Protein AF-A0A168MJM0-F1 (afdb_monomer_lite)

Sequence (134 aa):
MNDEYLDYIEDYARKVDFKKIGENPFYFEKVYRDISMKFEDLYGVSYNEMDEVYIPGTLLNADNKKFIAIFFIGVRNGGINYRAIIFHPKYGLVDEDDFQDVLSEEEYLSMIHYKYRLCVKLLNDSPGNMFKKY

Radius of gyration: 15.21 Å; chains: 1; bounding box: 36×42×32 Å

pLDDT: mean 71.2, std 16.76, range [30.89, 89.75]

Secondary structure (DSSP, 8-state):
--HHHHHHHHHHHTT--HHHHHH-HHHHHHHHHHHHHHHHHHHSS-GGG-SEEEEEEEEE-TT--EEEEEEEEETTTTSEEEEEEEEETTTEEEEGGGHHHHS-HHHHHHHTS-----SS--TT--TTSS----

Foldseek 3Di:
DDPPLVVVVLVLLVVQQLVCCQVPVVSVVVSLVVSQVVQCVVPVDDPLPDQWDFHWDWWQFQVRGIWIKTFTFGLVVQTDTPWIWTQDNVQGTDTPVCCVPRPDPVRSNRRVPTPDPPVDRRPPVPVPPPPDDD

Structure (mmCIF, N/CA/C/O backbone):
data_AF-A0A168MJM0-F1
#
_entry.id   AF-A0A168MJM0-F1
#
loop_
_atom_site.group_PDB
_atom_site.id
_atom_site.type_symbol
_atom_site.label_atom_id
_atom_site.label_alt_id
_atom_site.label_comp_id
_atom_site.label_asym_id
_atom_site.label_entity_id
_atom_site.label_seq_id
_atom_site.pdbx_PDB_ins_code
_atom_site.Cartn_x
_atom_site.Cartn_y
_atom_site.Cartn_z
_atom_site.occupancy
_atom_site.B_iso_or_equiv
_atom_site.auth_seq_id
_atom_site.auth_comp_id
_atom_site.auth_asym_id
_atom_site.auth_atom_id
_atom_site.pdbx_PDB_model_num
ATOM 1 N N . MET A 1 1 ? 4.014 2.348 -17.324 1.00 53.78 1 MET A N 1
ATOM 2 C CA . MET A 1 1 ? 5.061 1.496 -16.730 1.00 53.78 1 MET A CA 1
ATOM 3 C C . MET A 1 1 ? 4.330 0.408 -15.950 1.00 53.78 1 MET A C 1
ATOM 5 O O . MET A 1 1 ? 3.492 0.767 -15.142 1.00 53.78 1 MET A O 1
ATOM 9 N N . ASN A 1 2 ? 4.557 -0.849 -16.353 1.00 60.84 2 ASN A N 1
ATOM 10 C CA . ASN A 1 2 ? 3.957 -2.157 -16.012 1.00 60.84 2 ASN A CA 1
ATOM 11 C C . ASN A 1 2 ? 2.714 -2.285 -15.101 1.00 60.84 2 ASN A C 1
ATOM 13 O O . ASN A 1 2 ? 2.823 -2.262 -13.875 1.00 60.84 2 ASN A O 1
ATOM 17 N N . ASP A 1 3 ? 1.597 -2.665 -15.737 1.00 69.44 3 ASP A N 1
ATOM 18 C CA . ASP A 1 3 ? 0.421 -3.299 -15.116 1.00 69.44 3 ASP A CA 1
ATOM 19 C C . ASP A 1 3 ? 0.796 -4.600 -14.376 1.00 69.44 3 ASP A C 1
ATOM 21 O O . ASP A 1 3 ? 0.235 -4.900 -13.333 1.00 69.44 3 ASP A O 1
ATOM 25 N N . GLU A 1 4 ? 1.840 -5.312 -14.821 1.00 83.31 4 GLU A N 1
ATOM 26 C CA . GLU A 1 4 ? 2.285 -6.590 -14.235 1.00 83.31 4 GLU A CA 1
ATOM 27 C C . GLU A 1 4 ? 2.586 -6.522 -12.726 1.00 83.31 4 GLU A C 1
ATOM 29 O O . GLU A 1 4 ? 2.304 -7.463 -11.980 1.00 83.31 4 GLU A O 1
ATOM 34 N N . TYR A 1 5 ? 3.175 -5.420 -12.246 1.00 83.00 5 TYR A N 1
ATOM 35 C CA . TYR A 1 5 ? 3.449 -5.286 -10.815 1.00 83.00 5 TYR A CA 1
ATOM 36 C C . TYR A 1 5 ? 2.167 -5.011 -10.027 1.00 83.00 5 TYR A C 1
ATOM 38 O O . TYR A 1 5 ? 2.000 -5.570 -8.947 1.00 83.00 5 TYR A O 1
ATOM 46 N N . LEU A 1 6 ? 1.249 -4.204 -10.568 1.00 79.31 6 LEU A N 1
ATOM 47 C CA . LEU A 1 6 ? -0.060 -3.982 -9.955 1.00 79.31 6 LEU A CA 1
ATOM 48 C C . LEU A 1 6 ? -0.887 -5.272 -9.935 1.00 79.31 6 LEU A C 1
ATOM 50 O O . LEU A 1 6 ? -1.420 -5.616 -8.885 1.00 79.31 6 LEU A O 1
ATOM 54 N N . ASP A 1 7 ? -0.885 -6.040 -11.023 1.00 86.69 7 ASP A N 1
ATOM 55 C CA . ASP A 1 7 ? -1.533 -7.352 -11.102 1.00 86.69 7 ASP A CA 1
ATOM 56 C C . ASP A 1 7 ? -0.993 -8.302 -10.023 1.00 86.69 7 ASP A C 1
ATOM 58 O O . ASP A 1 7 ? -1.752 -8.970 -9.314 1.00 86.69 7 ASP A O 1
ATOM 62 N N . TYR A 1 8 ? 0.333 -8.327 -9.828 1.00 88.12 8 TYR A N 1
ATOM 63 C CA . TYR A 1 8 ? 0.939 -9.081 -8.732 1.00 88.12 8 TYR A CA 1
ATOM 64 C C . TYR A 1 8 ? 0.446 -8.601 -7.365 1.00 88.12 8 TYR A C 1
ATOM 66 O O . TYR A 1 8 ? 0.150 -9.430 -6.504 1.00 88.12 8 TYR A O 1
ATOM 74 N N . ILE A 1 9 ? 0.373 -7.286 -7.142 1.00 84.88 9 ILE A N 1
ATOM 75 C CA . ILE A 1 9 ? -0.112 -6.711 -5.884 1.00 84.88 9 ILE A CA 1
ATOM 76 C C . ILE A 1 9 ? -1.560 -7.113 -5.625 1.00 84.88 9 ILE A C 1
ATOM 78 O O . ILE A 1 9 ? -1.867 -7.535 -4.510 1.00 84.88 9 ILE A O 1
ATOM 82 N N . GLU A 1 10 ? -2.429 -7.041 -6.631 1.00 85.94 10 GLU A N 1
ATOM 83 C CA . GLU A 1 10 ? -3.821 -7.475 -6.524 1.00 85.94 10 GLU A CA 1
ATOM 84 C C . GLU A 1 10 ? -3.924 -8.952 -6.137 1.00 85.94 10 GLU A C 1
ATOM 86 O O . GLU A 1 10 ? -4.635 -9.317 -5.193 1.00 85.94 10 GLU A O 1
ATOM 91 N N . ASP A 1 11 ? -3.156 -9.814 -6.798 1.00 89.75 11 ASP A N 1
ATOM 92 C CA . ASP A 1 11 ? -3.126 -11.241 -6.490 1.00 89.75 11 ASP A CA 1
ATOM 93 C C . ASP A 1 11 ? -2.483 -11.559 -5.138 1.00 89.75 11 ASP A C 1
ATOM 95 O O . ASP A 1 11 ? -2.858 -12.536 -4.477 1.00 89.75 11 ASP A O 1
ATOM 99 N N . TYR A 1 12 ? -1.502 -10.766 -4.715 1.00 87.56 12 TYR A N 1
ATOM 100 C CA . TYR A 1 12 ? -0.847 -10.916 -3.425 1.00 87.56 12 TYR A CA 1
ATOM 101 C C . TYR A 1 12 ? -1.768 -10.466 -2.290 1.00 87.56 12 TYR A C 1
ATOM 103 O O . TYR A 1 12 ? -1.921 -11.186 -1.304 1.00 87.56 12 TYR A O 1
ATOM 111 N N . ALA A 1 13 ? -2.463 -9.341 -2.462 1.00 84.44 13 ALA A N 1
ATOM 112 C CA . ALA A 1 13 ? -3.433 -8.798 -1.518 1.00 84.44 13 ALA A CA 1
ATOM 113 C C . ALA A 1 13 ? -4.540 -9.811 -1.183 1.00 84.44 13 ALA A C 1
ATOM 115 O O . ALA A 1 13 ? -4.911 -9.956 -0.021 1.00 84.44 13 ALA A O 1
ATOM 116 N N . ARG A 1 14 ? -4.994 -10.605 -2.162 1.00 86.38 14 ARG A N 1
ATOM 117 C CA . ARG A 1 14 ? -5.977 -11.689 -1.950 1.00 86.38 14 ARG A CA 1
ATOM 118 C C . ARG A 1 14 ? -5.488 -12.809 -1.019 1.00 86.38 14 ARG A C 1
ATOM 120 O O . ARG A 1 14 ? -6.302 -13.559 -0.489 1.00 86.38 14 ARG A O 1
ATOM 127 N N . LYS A 1 15 ? -4.172 -12.953 -0.834 1.00 88.75 15 LYS A N 1
ATOM 128 C CA . LYS A 1 15 ? -3.528 -14.007 -0.022 1.00 88.75 15 LYS A CA 1
ATOM 129 C C . LYS A 1 15 ? -3.082 -13.499 1.354 1.00 88.75 15 LYS A C 1
ATOM 131 O O . LYS A 1 15 ? -2.623 -14.285 2.184 1.00 88.75 15 LYS A O 1
ATOM 136 N N . VAL A 1 16 ? -3.175 -12.192 1.581 1.00 86.00 16 VAL A N 1
ATOM 137 C CA . VAL A 1 16 ? -2.702 -11.514 2.786 1.00 86.00 16 VAL A CA 1
ATOM 138 C C . VAL A 1 16 ? -3.794 -11.502 3.858 1.00 86.00 16 VAL A C 1
ATOM 140 O O . VAL A 1 16 ? -4.940 -11.147 3.604 1.00 86.00 16 VAL A O 1
ATOM 143 N N . ASP A 1 17 ? -3.426 -11.849 5.093 1.00 87.31 17 ASP A N 1
ATOM 144 C CA . ASP A 1 17 ? -4.290 -11.670 6.263 1.00 87.31 17 ASP A CA 1
ATOM 145 C C . ASP A 1 17 ? -4.125 -10.246 6.804 1.00 87.31 17 ASP A C 1
ATOM 147 O O . ASP A 1 17 ? -3.247 -9.951 7.621 1.00 87.31 17 ASP A O 1
ATOM 151 N N . PHE A 1 18 ? -4.973 -9.337 6.330 1.00 80.50 18 PHE A N 1
ATOM 152 C CA . PHE A 1 18 ? -4.872 -7.926 6.687 1.00 80.50 18 PHE A CA 1
ATOM 153 C C . PHE A 1 18 ? -5.099 -7.643 8.174 1.00 80.50 18 PHE A C 1
ATOM 155 O O . PHE A 1 18 ? -4.547 -6.676 8.702 1.00 80.50 18 PHE A O 1
ATOM 162 N N . LYS A 1 19 ? -5.873 -8.477 8.880 1.00 81.56 19 LYS A N 1
ATOM 163 C CA . LYS A 1 19 ? -6.053 -8.315 10.326 1.00 81.56 19 LYS A CA 1
ATOM 164 C C . LYS A 1 19 ? -4.719 -8.532 11.040 1.00 81.56 19 LYS A C 1
ATOM 166 O O . LYS A 1 19 ? -4.314 -7.727 11.879 1.00 81.56 19 LYS A O 1
ATOM 171 N N . LYS A 1 20 ? -3.981 -9.561 10.620 1.00 83.62 20 LYS A N 1
ATOM 172 C CA . LYS A 1 20 ? -2.660 -9.887 11.158 1.00 83.62 20 LYS A CA 1
ATOM 173 C C . LYS A 1 20 ? -1.594 -8.833 10.843 1.00 83.62 20 LYS A C 1
ATOM 175 O O . LYS A 1 20 ? -0.655 -8.700 11.623 1.00 83.62 20 LYS A O 1
ATOM 180 N N . ILE A 1 21 ? -1.730 -8.064 9.756 1.00 76.69 21 ILE A N 1
ATOM 181 C CA . ILE A 1 21 ? -0.820 -6.942 9.443 1.00 76.69 21 ILE A CA 1
ATOM 182 C C . ILE A 1 21 ? -0.835 -5.899 10.563 1.00 76.69 21 ILE A C 1
ATOM 184 O O . ILE A 1 21 ? 0.227 -5.475 11.014 1.00 76.69 21 ILE A O 1
ATOM 188 N N . GLY A 1 22 ? -2.022 -5.493 11.023 1.00 71.19 22 GLY A N 1
ATOM 189 C CA . G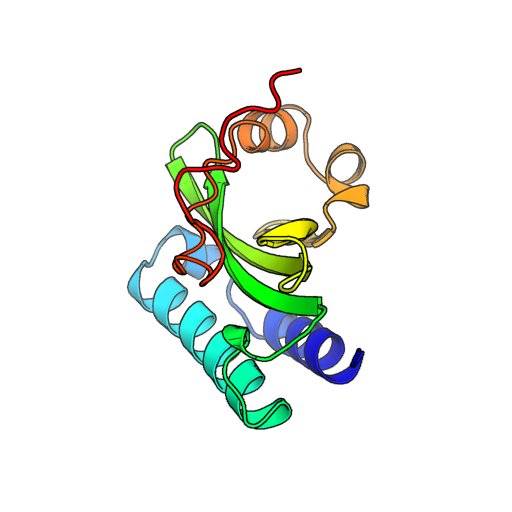LY A 1 22 ? -2.153 -4.461 12.055 1.00 71.19 22 GLY A CA 1
ATOM 190 C C . GLY A 1 22 ? -1.723 -4.925 13.450 1.00 71.19 22 GLY A C 1
ATOM 191 O O . GLY A 1 22 ? -1.289 -4.111 14.260 1.00 71.19 22 GLY A O 1
ATOM 192 N N . GLU A 1 23 ? -1.833 -6.224 13.728 1.00 79.94 23 GLU A N 1
ATOM 193 C CA . GLU A 1 23 ? -1.584 -6.808 15.052 1.00 79.94 23 GLU A CA 1
ATOM 194 C C . GLU A 1 23 ? -0.153 -7.350 15.220 1.00 79.94 23 GLU A C 1
ATOM 196 O O . GLU A 1 23 ? 0.332 -7.479 16.344 1.00 79.94 23 GLU A O 1
ATOM 201 N N . ASN A 1 24 ? 0.540 -7.684 14.123 1.00 81.62 24 ASN A N 1
ATOM 202 C CA . ASN A 1 24 ? 1.841 -8.350 14.164 1.00 81.62 24 ASN A CA 1
ATOM 203 C C . ASN A 1 24 ? 2.893 -7.630 13.298 1.00 81.62 24 ASN A C 1
ATOM 205 O O . ASN A 1 24 ? 2.936 -7.838 12.080 1.00 81.62 24 ASN A O 1
ATOM 209 N N . PRO A 1 25 ? 3.822 -6.881 13.924 1.00 78.56 25 PRO A N 1
ATOM 210 C CA . PRO A 1 25 ? 4.901 -6.195 13.218 1.00 78.56 25 PRO A CA 1
ATOM 211 C C . PRO A 1 25 ? 5.762 -7.113 12.337 1.00 78.56 25 PRO A C 1
ATOM 213 O O . PRO A 1 25 ? 6.146 -6.717 11.246 1.00 78.56 25 PRO A O 1
ATOM 216 N N . PHE A 1 26 ? 6.029 -8.358 12.745 1.00 86.75 26 PHE A N 1
ATOM 217 C CA . PHE A 1 26 ? 6.815 -9.295 11.929 1.00 86.75 26 PHE A CA 1
ATOM 218 C C . PHE A 1 26 ? 6.062 -9.765 10.682 1.00 86.75 26 PHE A C 1
ATOM 220 O O . PHE A 1 26 ? 6.675 -10.021 9.648 1.00 86.75 26 PHE A O 1
ATOM 227 N N . TYR A 1 27 ? 4.735 -9.895 10.769 1.00 86.75 27 TYR A N 1
ATOM 228 C CA . TYR A 1 27 ? 3.916 -10.229 9.607 1.00 86.75 27 TYR A CA 1
ATOM 229 C C . TYR A 1 27 ? 3.833 -9.047 8.637 1.00 86.75 27 TYR A C 1
ATOM 231 O O . TYR A 1 27 ? 3.984 -9.251 7.435 1.00 86.75 27 TYR A O 1
ATOM 239 N N . PHE A 1 28 ? 3.693 -7.823 9.156 1.00 82.38 28 PHE A N 1
ATOM 240 C CA . PHE A 1 28 ? 3.814 -6.594 8.369 1.00 82.38 28 PHE A CA 1
ATOM 241 C C . PHE A 1 28 ? 5.150 -6.537 7.607 1.00 82.38 28 PHE A C 1
ATOM 243 O O . PHE A 1 28 ? 5.146 -6.393 6.387 1.00 82.38 28 PHE A O 1
ATOM 250 N N . GLU A 1 29 ? 6.281 -6.726 8.298 1.00 82.50 29 GLU A N 1
ATOM 251 C CA . GLU A 1 29 ? 7.617 -6.691 7.681 1.00 82.50 29 GLU A CA 1
ATOM 252 C C . GLU A 1 29 ? 7.780 -7.772 6.606 1.00 82.50 29 GLU A C 1
ATOM 254 O O . GLU A 1 29 ? 8.389 -7.532 5.565 1.00 82.50 29 GLU A O 1
ATOM 259 N N . LYS A 1 30 ? 7.194 -8.959 6.815 1.00 88.94 30 LYS A N 1
ATOM 260 C CA . LYS A 1 30 ? 7.178 -10.016 5.800 1.00 88.94 30 LYS A CA 1
ATOM 261 C C . LYS A 1 30 ? 6.437 -9.567 4.536 1.00 88.94 30 LYS A C 1
ATOM 263 O O . LYS A 1 30 ? 6.995 -9.673 3.450 1.00 88.94 30 LYS A O 1
ATOM 268 N N . VAL A 1 31 ? 5.209 -9.062 4.674 1.00 86.56 31 VAL A N 1
ATOM 269 C CA . VAL A 1 31 ? 4.396 -8.594 3.536 1.00 86.56 31 VAL A CA 1
ATOM 270 C C . VAL A 1 31 ? 5.125 -7.476 2.786 1.00 86.56 31 VAL A C 1
ATOM 272 O O . VAL A 1 31 ? 5.257 -7.547 1.568 1.00 86.56 31 VAL A O 1
ATOM 275 N N . TYR A 1 32 ? 5.669 -6.496 3.512 1.00 83.81 32 TYR A N 1
ATOM 276 C CA . TYR A 1 32 ? 6.462 -5.406 2.940 1.00 83.81 32 TYR A CA 1
ATOM 277 C C . TYR A 1 32 ? 7.691 -5.908 2.164 1.00 83.81 32 TYR A C 1
ATOM 279 O O . TYR A 1 32 ? 7.959 -5.447 1.050 1.00 83.81 32 TYR A O 1
ATOM 287 N N . ARG A 1 33 ? 8.423 -6.880 2.723 1.00 85.12 33 ARG A N 1
ATOM 288 C CA . ARG A 1 33 ? 9.606 -7.462 2.083 1.00 85.12 33 ARG A CA 1
ATOM 289 C C . ARG A 1 33 ? 9.251 -8.250 0.827 1.00 85.12 33 ARG A C 1
ATOM 291 O O . ARG A 1 33 ? 9.929 -8.088 -0.179 1.00 85.12 33 ARG A O 1
ATOM 298 N N . ASP A 1 34 ? 8.205 -9.069 0.873 1.00 89.06 34 ASP A N 1
ATOM 299 C CA . ASP A 1 34 ? 7.779 -9.889 -0.268 1.00 89.06 34 ASP A CA 1
ATOM 300 C C . ASP A 1 34 ? 7.360 -9.006 -1.455 1.00 89.06 34 ASP A C 1
ATOM 302 O O . ASP A 1 34 ? 7.686 -9.298 -2.606 1.00 89.06 34 ASP A O 1
ATOM 306 N N . ILE A 1 35 ? 6.699 -7.880 -1.174 1.00 86.31 35 ILE A N 1
ATOM 307 C CA . ILE A 1 35 ? 6.348 -6.888 -2.188 1.00 86.31 35 ILE A CA 1
ATOM 308 C C . ILE A 1 35 ? 7.604 -6.189 -2.745 1.00 86.31 35 ILE A C 1
ATOM 310 O O . ILE A 1 35 ? 7.785 -6.126 -3.961 1.00 86.31 35 ILE A O 1
ATOM 314 N N . SER A 1 36 ? 8.499 -5.722 -1.869 1.00 81.81 36 SER A N 1
ATOM 315 C CA . SER A 1 36 ? 9.765 -5.076 -2.262 1.00 81.81 36 SER A CA 1
ATOM 316 C C . SER A 1 36 ? 10.646 -5.980 -3.126 1.00 81.81 36 SER A C 1
ATOM 318 O O . SER A 1 36 ? 11.186 -5.539 -4.134 1.00 81.81 36 SER A O 1
ATOM 320 N N . MET A 1 37 ? 10.753 -7.264 -2.775 1.00 85.62 37 MET A N 1
ATOM 321 C CA . MET A 1 37 ? 11.523 -8.234 -3.554 1.00 85.62 37 MET A CA 1
ATOM 322 C C . MET A 1 37 ? 10.922 -8.454 -4.940 1.00 85.62 37 MET A C 1
ATOM 324 O O . MET A 1 37 ? 11.667 -8.584 -5.906 1.00 85.62 37 MET A O 1
ATOM 328 N N . LYS A 1 38 ? 9.586 -8.485 -5.057 1.00 87.44 38 LYS A N 1
ATOM 329 C CA . LYS A 1 38 ? 8.953 -8.646 -6.367 1.00 87.44 38 LYS A CA 1
ATOM 330 C C . LYS A 1 38 ? 9.190 -7.440 -7.269 1.00 87.44 38 LYS A C 1
ATOM 332 O O . LYS A 1 38 ? 9.379 -7.610 -8.469 1.00 87.44 38 LYS A O 1
ATOM 337 N N . PHE A 1 39 ? 9.197 -6.243 -6.690 1.00 82.31 39 PHE A N 1
ATOM 338 C CA . PHE A 1 39 ? 9.567 -5.035 -7.410 1.00 82.31 39 PHE A CA 1
ATOM 339 C C . PHE A 1 39 ? 10.985 -5.156 -7.999 1.00 82.31 39 PHE A C 1
ATOM 341 O O . PHE A 1 39 ? 11.166 -5.038 -9.208 1.00 82.31 39 PHE A O 1
ATOM 348 N N . GLU A 1 40 ? 11.985 -5.454 -7.165 1.00 81.31 40 GLU A N 1
ATOM 349 C CA . GLU A 1 40 ? 13.382 -5.569 -7.612 1.00 81.31 40 GLU A CA 1
ATOM 350 C C . GLU A 1 40 ? 13.580 -6.683 -8.656 1.00 81.31 40 GLU A C 1
ATOM 352 O O . GLU A 1 40 ? 14.323 -6.493 -9.616 1.00 81.31 40 GLU A O 1
ATOM 357 N N . ASP A 1 41 ? 12.878 -7.812 -8.510 1.00 87.25 41 ASP A N 1
ATOM 358 C CA . ASP A 1 41 ? 12.879 -8.935 -9.460 1.00 87.25 41 ASP A CA 1
ATOM 359 C C . ASP A 1 41 ? 12.360 -8.539 -10.852 1.00 87.25 41 ASP A C 1
ATOM 361 O O . ASP A 1 41 ? 12.987 -8.862 -11.859 1.00 87.25 41 ASP A O 1
ATOM 365 N N . LEU A 1 42 ? 11.237 -7.814 -10.920 1.00 84.88 42 LEU A N 1
ATOM 366 C CA . LEU A 1 42 ? 10.624 -7.426 -12.196 1.00 84.88 42 LEU A CA 1
ATOM 367 C C . LEU A 1 42 ? 11.440 -6.387 -12.957 1.00 84.88 42 LEU A C 1
ATOM 369 O O . LEU A 1 42 ? 11.521 -6.437 -14.184 1.00 84.88 42 LEU A O 1
ATOM 373 N N . TYR A 1 43 ? 12.006 -5.422 -12.240 1.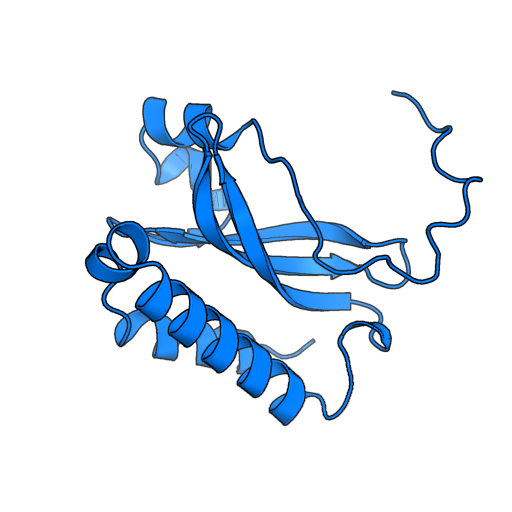00 76.06 43 TYR A N 1
ATOM 374 C CA . TYR A 1 43 ? 12.645 -4.277 -12.877 1.00 76.06 43 TYR A CA 1
ATOM 375 C C . TYR A 1 43 ? 14.167 -4.417 -12.963 1.00 76.06 43 TYR A C 1
ATOM 377 O O . TYR A 1 43 ? 14.792 -3.684 -13.723 1.00 76.06 43 TYR A O 1
ATOM 385 N N . GLY A 1 44 ? 14.775 -5.364 -12.237 1.00 73.56 44 GLY A N 1
ATOM 386 C CA . GLY A 1 44 ? 16.218 -5.634 -12.273 1.00 73.56 44 GLY A CA 1
ATOM 387 C C . GLY A 1 44 ? 17.088 -4.465 -11.798 1.00 73.56 44 GLY A C 1
ATOM 388 O O . GLY A 1 44 ? 18.310 -4.508 -11.940 1.00 73.56 44 GLY A O 1
ATOM 389 N N . VAL A 1 45 ? 16.462 -3.421 -11.255 1.00 70.19 45 VAL A N 1
ATOM 390 C CA . VAL A 1 45 ? 17.083 -2.176 -10.812 1.00 70.19 45 VAL A CA 1
ATOM 391 C C . VAL A 1 45 ? 16.422 -1.694 -9.533 1.00 70.19 45 VAL A C 1
ATOM 393 O O . VAL A 1 45 ? 15.258 -1.988 -9.246 1.00 70.19 45 VAL A O 1
ATOM 396 N N . SER A 1 46 ? 17.166 -0.902 -8.766 1.00 67.31 46 SER A N 1
ATOM 397 C CA . SER A 1 46 ? 16.568 -0.147 -7.673 1.00 67.31 46 SER A CA 1
ATOM 398 C C . SER A 1 46 ? 15.589 0.874 -8.251 1.00 67.31 46 SER A C 1
ATOM 400 O O . SER A 1 46 ? 15.872 1.516 -9.261 1.00 67.31 46 SER A O 1
ATOM 402 N N . TYR A 1 47 ? 14.471 1.111 -7.566 1.00 62.06 47 TYR A N 1
ATOM 403 C CA . TYR A 1 47 ? 13.508 2.155 -7.937 1.00 62.06 47 TYR A CA 1
ATOM 404 C C . TYR A 1 47 ? 14.144 3.559 -8.055 1.00 62.06 47 TYR A C 1
ATOM 406 O O . TYR A 1 47 ? 13.561 4.443 -8.672 1.00 62.06 47 TYR A O 1
ATOM 414 N N . ASN A 1 48 ? 15.344 3.771 -7.496 1.00 57.94 48 ASN A N 1
ATOM 415 C CA . ASN A 1 48 ? 16.131 5.002 -7.630 1.00 57.94 48 ASN A CA 1
ATOM 416 C C . ASN A 1 48 ? 16.618 5.287 -9.060 1.00 57.94 48 ASN A C 1
ATOM 418 O O . ASN A 1 48 ? 17.063 6.399 -9.336 1.00 57.94 48 ASN A O 1
ATOM 422 N N . GLU A 1 49 ? 16.573 4.295 -9.946 1.00 62.03 49 GLU A N 1
ATOM 423 C CA . GLU A 1 49 ? 17.078 4.381 -11.319 1.00 62.03 49 GLU A CA 1
ATOM 424 C C . GLU A 1 49 ? 15.952 4.559 -12.355 1.00 62.03 49 GLU A C 1
ATOM 426 O O . GLU A 1 49 ? 16.224 4.679 -13.549 1.00 62.03 49 GLU A O 1
ATOM 431 N N . MET A 1 50 ? 14.689 4.592 -11.912 1.00 68.62 50 MET A N 1
ATOM 432 C CA . MET A 1 50 ? 13.512 4.737 -12.778 1.00 68.62 50 MET A CA 1
ATOM 433 C C . MET A 1 50 ? 13.059 6.197 -12.882 1.00 68.62 50 MET A C 1
ATOM 435 O O . MET A 1 50 ? 13.457 7.025 -12.074 1.00 68.62 50 MET A O 1
ATOM 439 N N . ASP A 1 51 ? 12.222 6.525 -13.871 1.00 69.81 51 ASP A N 1
ATOM 440 C CA . ASP A 1 51 ? 11.662 7.880 -14.038 1.00 69.81 51 ASP A CA 1
ATOM 441 C C . ASP A 1 51 ? 10.379 8.069 -13.223 1.00 69.81 51 ASP A C 1
ATOM 443 O O . ASP A 1 51 ? 10.182 9.103 -12.580 1.00 69.81 51 ASP A O 1
ATOM 447 N N . GLU A 1 52 ? 9.547 7.032 -13.224 1.00 72.69 52 GLU A N 1
ATOM 448 C CA . GLU A 1 52 ? 8.290 6.883 -12.498 1.00 72.69 52 GLU A CA 1
ATOM 449 C C . GLU A 1 52 ? 8.202 5.439 -12.016 1.00 72.69 52 GLU A C 1
ATOM 451 O O . GLU A 1 52 ? 8.750 4.558 -12.671 1.00 72.69 52 GLU A O 1
ATOM 456 N N . VAL A 1 53 ? 7.570 5.166 -10.876 1.00 71.56 53 VAL A N 1
ATOM 457 C CA . VAL A 1 53 ? 7.643 3.824 -10.287 1.00 71.56 53 VAL A CA 1
ATOM 458 C C . VAL A 1 53 ? 6.587 3.593 -9.211 1.00 71.56 53 VAL A C 1
ATOM 460 O O . VAL A 1 53 ? 6.217 4.519 -8.494 1.00 71.56 53 VAL A O 1
ATOM 463 N N . TYR A 1 54 ? 6.139 2.344 -9.072 1.00 76.56 54 TYR A N 1
ATOM 464 C CA . TYR A 1 54 ? 5.324 1.879 -7.951 1.00 76.56 54 TYR A CA 1
ATOM 465 C C . TYR A 1 54 ? 6.219 1.330 -6.835 1.00 76.56 54 TYR A C 1
ATOM 467 O O . TYR A 1 54 ? 6.733 0.220 -6.940 1.00 76.56 54 TYR A O 1
ATOM 475 N N . ILE A 1 55 ? 6.412 2.093 -5.761 1.00 75.88 55 ILE A N 1
ATOM 476 C CA . ILE A 1 55 ? 7.291 1.718 -4.646 1.00 75.88 55 ILE A CA 1
ATOM 477 C C . ILE A 1 55 ? 6.456 1.275 -3.444 1.00 75.88 55 ILE A C 1
ATOM 479 O O . ILE A 1 55 ? 5.579 2.025 -3.009 1.00 75.88 55 ILE A O 1
ATOM 483 N N . PRO A 1 56 ? 6.735 0.104 -2.848 1.00 76.69 56 PRO A N 1
ATOM 484 C CA . PRO A 1 56 ? 6.171 -0.223 -1.550 1.00 76.69 56 PRO A CA 1
ATOM 485 C C . PRO A 1 56 ? 6.721 0.696 -0.469 1.00 76.69 56 PRO A C 1
ATOM 487 O O . PRO A 1 56 ? 7.916 0.977 -0.396 1.00 76.69 56 PRO A O 1
ATOM 490 N N . GLY A 1 57 ? 5.857 1.109 0.441 1.00 76.25 57 GLY A N 1
ATOM 491 C CA . GLY A 1 57 ? 6.265 1.846 1.618 1.00 76.25 57 GLY A CA 1
ATOM 492 C C . GLY A 1 57 ? 5.230 1.780 2.724 1.00 76.25 57 GLY A C 1
ATOM 493 O O . GLY A 1 57 ? 4.351 0.917 2.750 1.00 76.25 57 GLY A O 1
ATOM 494 N N . THR A 1 58 ? 5.393 2.669 3.697 1.00 73.56 58 THR A N 1
ATOM 495 C CA . THR A 1 58 ? 4.540 2.722 4.882 1.00 73.56 58 THR A CA 1
ATOM 496 C C . THR A 1 58 ? 3.887 4.086 4.997 1.00 73.56 58 THR A C 1
ATOM 498 O O . THR A 1 58 ? 4.576 5.105 4.963 1.00 73.56 58 THR A O 1
ATOM 501 N N . LEU A 1 59 ? 2.574 4.094 5.208 1.00 72.38 59 LEU A N 1
ATOM 502 C CA . LEU A 1 59 ? 1.835 5.275 5.635 1.00 72.38 59 LEU A CA 1
ATOM 503 C C . LEU A 1 59 ? 1.595 5.221 7.137 1.00 72.38 59 LEU A C 1
ATOM 505 O O . LEU A 1 59 ? 1.279 4.169 7.691 1.00 72.38 59 LEU A O 1
ATOM 509 N N . LEU A 1 60 ? 1.745 6.369 7.788 1.00 68.94 60 LEU A N 1
ATOM 510 C CA . LEU A 1 60 ? 1.299 6.584 9.156 1.00 68.94 60 LEU A CA 1
ATOM 511 C C . LEU A 1 60 ? 0.072 7.480 9.105 1.00 68.94 60 LEU A C 1
ATOM 513 O O . LEU A 1 60 ? 0.146 8.569 8.536 1.00 68.94 60 LEU A O 1
ATOM 517 N N . ASN A 1 61 ? -1.025 7.021 9.699 1.00 67.06 61 ASN A N 1
ATOM 518 C CA . ASN A 1 61 ? -2.181 7.880 9.923 1.00 67.06 61 ASN A CA 1
ATOM 519 C C . ASN A 1 61 ? -1.940 8.804 11.141 1.00 67.06 61 ASN A C 1
ATOM 521 O O . ASN A 1 61 ? -0.917 8.708 11.829 1.00 67.06 61 ASN A O 1
ATOM 525 N N . ALA A 1 62 ? -2.896 9.688 11.425 1.00 67.88 62 ALA A N 1
ATOM 526 C CA . ALA A 1 62 ? -2.877 10.630 12.545 1.00 67.88 62 ALA A CA 1
ATOM 527 C C . ALA A 1 62 ? -2.726 9.945 13.918 1.00 67.88 62 ALA A C 1
ATOM 529 O O . ALA A 1 62 ? -2.159 10.534 14.839 1.00 67.88 62 ALA A O 1
ATOM 530 N N . ASP A 1 63 ? -3.147 8.684 14.030 1.00 71.06 63 ASP A N 1
ATOM 531 C CA . ASP A 1 63 ? -3.047 7.868 15.246 1.00 71.06 63 ASP A CA 1
ATOM 532 C C . ASP A 1 63 ? -1.731 7.075 15.343 1.00 71.06 63 ASP A C 1
ATOM 534 O O . ASP A 1 63 ? -1.565 6.238 16.230 1.00 71.06 63 ASP A O 1
ATOM 538 N N . ASN A 1 64 ? -0.771 7.314 14.440 1.00 68.25 64 ASN A N 1
ATOM 539 C CA . ASN A 1 64 ? 0.479 6.553 14.290 1.00 68.25 64 ASN A CA 1
ATOM 540 C C . ASN A 1 64 ? 0.294 5.067 13.937 1.00 68.25 64 ASN A C 1
ATOM 542 O O . ASN A 1 64 ? 1.214 4.260 14.115 1.00 68.25 64 ASN A O 1
ATOM 546 N N . LYS A 1 65 ? -0.863 4.684 13.399 1.00 71.50 65 LYS A N 1
ATOM 547 C CA . LYS A 1 65 ? -1.075 3.346 12.852 1.00 71.50 65 LYS A CA 1
ATOM 548 C C . LYS A 1 65 ? -0.370 3.230 11.502 1.00 71.50 65 LYS A C 1
ATOM 550 O O . LYS A 1 65 ? -0.507 4.097 10.641 1.00 71.50 65 LYS A O 1
ATOM 555 N N . LYS A 1 66 ? 0.397 2.149 11.333 1.00 72.88 66 LYS A N 1
ATOM 556 C CA . LYS A 1 66 ? 1.120 1.836 10.095 1.00 72.88 66 LYS A CA 1
ATOM 557 C C . LYS A 1 66 ? 0.219 1.111 9.105 1.00 72.88 66 LYS A C 1
ATOM 559 O O . LYS A 1 66 ? -0.423 0.125 9.462 1.00 72.88 66 LYS A O 1
ATOM 564 N N . PHE A 1 67 ? 0.266 1.551 7.858 1.00 73.00 67 PHE A N 1
ATOM 565 C CA . PHE A 1 67 ? -0.357 0.903 6.713 1.00 73.00 67 PHE A CA 1
ATOM 566 C C . PHE A 1 67 ? 0.710 0.585 5.677 1.00 73.00 67 PHE A C 1
ATOM 568 O O . PHE A 1 67 ? 1.635 1.372 5.478 1.00 73.00 67 PHE A O 1
ATOM 575 N N . ILE A 1 68 ? 0.577 -0.562 5.016 1.00 78.81 68 ILE A N 1
ATOM 576 C CA . ILE A 1 68 ? 1.358 -0.854 3.813 1.00 78.81 68 ILE A CA 1
ATOM 577 C C . ILE A 1 68 ? 0.698 -0.101 2.667 1.00 78.81 68 ILE A C 1
ATOM 579 O O . ILE A 1 68 ? -0.526 -0.156 2.515 1.00 78.81 68 ILE A O 1
ATOM 583 N N . ALA A 1 69 ? 1.511 0.596 1.887 1.00 81.25 69 ALA A N 1
ATOM 584 C CA . ALA A 1 69 ? 1.058 1.321 0.718 1.00 81.25 69 ALA A CA 1
ATOM 585 C C . ALA A 1 69 ? 1.976 1.056 -0.473 1.00 81.25 69 ALA A C 1
ATOM 587 O O . ALA A 1 69 ? 3.163 0.773 -0.302 1.00 81.25 69 ALA A O 1
ATOM 588 N N . ILE A 1 70 ? 1.418 1.164 -1.671 1.00 82.19 70 ILE A N 1
ATOM 589 C CA . ILE A 1 70 ? 2.156 1.206 -2.928 1.00 82.19 70 ILE A CA 1
ATOM 590 C C . ILE A 1 70 ? 2.000 2.608 -3.485 1.00 82.19 70 ILE A C 1
ATOM 592 O O . ILE A 1 70 ? 0.888 3.077 -3.712 1.00 82.19 70 ILE A O 1
ATOM 596 N N . PHE A 1 71 ? 3.123 3.280 -3.677 1.00 80.50 71 PHE A N 1
ATOM 597 C CA . PHE A 1 71 ? 3.172 4.667 -4.099 1.00 80.50 71 PHE A CA 1
ATOM 598 C C . PHE A 1 71 ? 3.574 4.755 -5.553 1.00 80.50 71 PHE A C 1
ATOM 600 O O . PHE A 1 71 ? 4.652 4.286 -5.906 1.00 80.50 71 PHE A O 1
ATOM 607 N N . PHE A 1 72 ? 2.769 5.420 -6.373 1.00 79.44 72 PHE A N 1
ATOM 608 C CA . PHE A 1 72 ? 3.221 5.871 -7.678 1.00 79.44 72 PHE A CA 1
ATOM 609 C C . PHE A 1 72 ? 4.010 7.172 -7.504 1.00 79.44 72 PHE A C 1
ATOM 611 O O . PHE A 1 72 ? 3.467 8.190 -7.064 1.00 79.44 72 PHE A O 1
ATOM 618 N N . ILE A 1 73 ? 5.313 7.128 -7.772 1.00 74.56 73 ILE A N 1
ATOM 619 C CA . ILE A 1 73 ? 6.243 8.232 -7.515 1.00 74.56 73 ILE A CA 1
ATOM 620 C C . ILE A 1 73 ? 6.979 8.601 -8.798 1.00 74.56 73 ILE A C 1
ATOM 622 O O . ILE A 1 73 ? 7.543 7.736 -9.462 1.00 74.56 73 ILE A O 1
ATOM 626 N N . GLY A 1 74 ? 7.045 9.900 -9.094 1.00 69.56 74 GLY A N 1
ATOM 627 C CA . GLY A 1 74 ? 7.955 10.470 -10.085 1.00 69.56 74 GLY A CA 1
ATOM 628 C C . GLY A 1 74 ? 9.343 10.668 -9.496 1.00 69.56 74 GLY A C 1
ATOM 629 O O . GLY A 1 74 ? 9.605 11.652 -8.800 1.00 69.56 74 GLY A O 1
ATOM 630 N N . VAL A 1 75 ? 10.256 9.750 -9.787 1.00 67.12 75 VAL A N 1
ATOM 631 C CA . VAL A 1 75 ? 11.624 9.736 -9.252 1.00 67.12 75 VAL A CA 1
ATOM 632 C C . VAL A 1 75 ? 12.443 10.896 -9.822 1.00 67.12 75 VAL A C 1
ATOM 634 O O . VAL A 1 75 ? 13.114 11.609 -9.073 1.00 67.12 75 VAL A O 1
ATOM 637 N N . ARG A 1 76 ? 12.327 11.171 -11.132 1.00 59.16 76 ARG A N 1
ATOM 638 C CA . ARG A 1 76 ? 13.035 12.295 -11.781 1.00 59.16 76 ARG A CA 1
ATOM 639 C C . ARG A 1 76 ? 12.591 13.670 -11.285 1.00 59.16 76 ARG A C 1
ATOM 641 O O . ARG A 1 76 ? 13.377 14.612 -11.329 1.00 59.16 76 ARG A O 1
ATOM 648 N N . ASN A 1 77 ? 11.374 13.775 -10.757 1.00 55.09 77 ASN A N 1
ATOM 649 C CA . ASN A 1 77 ? 10.802 15.025 -10.258 1.00 55.09 77 ASN A CA 1
ATOM 650 C C . ASN A 1 77 ? 11.054 15.251 -8.758 1.00 55.09 77 ASN A C 1
ATOM 652 O O . ASN A 1 77 ? 10.365 16.052 -8.134 1.00 55.09 77 ASN A O 1
ATOM 656 N N . GLY A 1 78 ? 12.035 14.560 -8.168 1.00 56.56 78 GLY A N 1
ATOM 657 C CA . GLY A 1 78 ? 12.360 14.707 -6.747 1.00 56.56 78 GLY A CA 1
ATOM 658 C C . GLY A 1 78 ? 11.420 13.939 -5.820 1.00 56.56 78 GLY A C 1
ATOM 659 O O . GLY A 1 78 ? 11.302 14.298 -4.655 1.00 56.56 78 GLY A O 1
ATOM 660 N N . GLY A 1 79 ? 10.754 12.888 -6.312 1.00 60.94 79 GLY A N 1
ATOM 661 C CA . GLY A 1 79 ? 9.940 12.013 -5.467 1.00 60.94 79 GLY A CA 1
ATOM 662 C C . GLY A 1 79 ? 8.520 12.471 -5.245 1.00 60.94 79 GLY A C 1
ATOM 663 O O . GLY A 1 79 ? 7.939 12.147 -4.211 1.00 60.94 79 GLY A O 1
ATOM 664 N N . ILE A 1 80 ? 7.965 13.236 -6.182 1.00 64.00 80 ILE A N 1
ATOM 665 C CA . ILE A 1 80 ? 6.566 13.643 -6.100 1.00 64.00 80 ILE A CA 1
ATOM 666 C C . ILE A 1 80 ? 5.717 12.378 -6.198 1.00 64.00 80 ILE A C 1
ATOM 668 O O . ILE A 1 80 ? 5.743 11.675 -7.208 1.00 64.00 80 ILE A O 1
ATOM 672 N N . ASN A 1 81 ? 5.006 12.075 -5.116 1.00 70.25 81 ASN A N 1
ATOM 673 C CA . ASN A 1 81 ? 3.977 11.055 -5.120 1.00 70.25 81 ASN A CA 1
ATOM 674 C C . ASN A 1 81 ? 2.751 11.605 -5.852 1.00 70.25 81 ASN A C 1
ATOM 676 O O . ASN A 1 81 ? 2.314 12.721 -5.580 1.00 70.25 81 ASN A O 1
ATOM 680 N N . TYR A 1 82 ? 2.246 10.826 -6.801 1.00 71.81 82 TYR A N 1
ATOM 681 C CA . TYR A 1 82 ? 1.071 11.183 -7.593 1.00 71.81 82 TYR A CA 1
ATOM 682 C C . TYR A 1 82 ? -0.177 10.421 -7.161 1.00 71.81 82 TYR A C 1
ATOM 684 O O . TYR A 1 82 ? -1.277 10.874 -7.448 1.00 71.81 82 TYR A O 1
ATOM 692 N N . ARG A 1 83 ? 0.011 9.243 -6.555 1.00 77.00 83 ARG A N 1
ATOM 693 C CA . ARG A 1 83 ? -1.064 8.328 -6.171 1.00 77.00 83 ARG A CA 1
ATOM 694 C C . ARG A 1 83 ? -0.574 7.331 -5.129 1.00 77.00 83 ARG A C 1
ATOM 696 O O . ARG A 1 83 ? 0.580 6.880 -5.205 1.00 77.00 83 ARG A O 1
ATOM 703 N N . ALA A 1 84 ? -1.441 6.922 -4.215 1.00 81.50 84 ALA A N 1
ATOM 704 C CA . ALA A 1 84 ? -1.198 5.817 -3.296 1.00 81.50 84 ALA A CA 1
ATOM 705 C C . ALA A 1 84 ? -2.298 4.747 -3.372 1.00 81.50 84 ALA A C 1
ATOM 707 O O . ALA A 1 84 ? -3.475 5.054 -3.492 1.00 81.50 84 ALA A O 1
ATOM 708 N N . ILE A 1 85 ? -1.912 3.480 -3.231 1.00 85.31 85 ILE A N 1
ATOM 709 C CA . ILE A 1 85 ? -2.834 2.363 -2.988 1.00 85.31 85 ILE A CA 1
ATOM 710 C C . ILE A 1 85 ? -2.521 1.809 -1.607 1.00 85.31 85 ILE A C 1
ATOM 712 O O . ILE A 1 85 ? -1.365 1.488 -1.323 1.00 85.31 85 ILE A O 1
ATOM 716 N N . ILE A 1 86 ? -3.527 1.665 -0.749 1.00 84.38 86 ILE A N 1
ATOM 717 C CA . ILE A 1 86 ? -3.361 1.137 0.609 1.00 84.38 86 ILE A CA 1
ATOM 718 C C . ILE A 1 86 ? -3.971 -0.246 0.761 1.00 84.38 86 ILE A C 1
ATOM 720 O O . ILE A 1 86 ? -4.977 -0.594 0.150 1.00 84.38 86 ILE A O 1
ATOM 724 N N . PHE A 1 87 ? -3.374 -1.018 1.661 1.00 82.38 87 PHE A N 1
ATOM 725 C CA . PHE A 1 87 ? -3.853 -2.331 2.066 1.00 82.38 87 PHE A CA 1
ATOM 726 C C . PHE A 1 87 ? -4.747 -2.157 3.298 1.00 82.38 87 PHE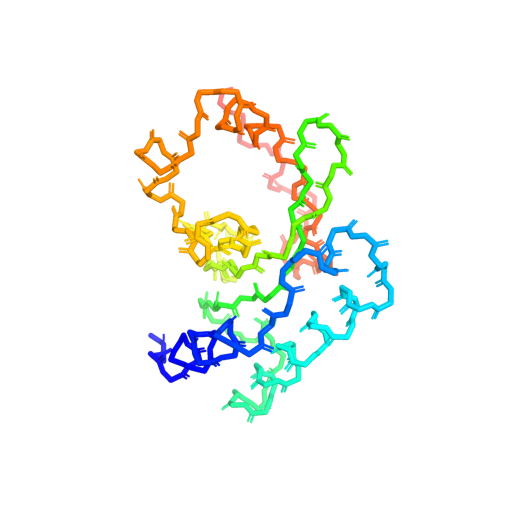 A C 1
ATOM 728 O O . PHE A 1 87 ? -4.263 -2.172 4.434 1.00 82.38 87 PHE A O 1
ATOM 735 N N . HIS A 1 88 ? -6.048 -1.955 3.084 1.00 81.25 88 HIS A N 1
ATOM 736 C CA . HIS A 1 88 ? -7.018 -1.737 4.152 1.00 81.25 88 HIS A CA 1
ATOM 737 C C . HIS A 1 88 ? -7.633 -3.055 4.651 1.00 81.25 88 HIS A C 1
ATOM 739 O O . HIS A 1 88 ? -8.169 -3.832 3.860 1.00 81.25 88 HIS A O 1
ATOM 745 N N . PRO A 1 89 ? -7.669 -3.313 5.971 1.00 76.88 89 PRO A N 1
ATOM 746 C CA . PRO A 1 89 ? -8.155 -4.586 6.499 1.00 76.88 89 PRO A CA 1
ATOM 747 C C . PRO A 1 89 ? -9.639 -4.862 6.280 1.00 76.88 89 PRO A C 1
ATOM 749 O O . PRO A 1 89 ? -10.042 -6.021 6.266 1.00 76.88 89 PRO A O 1
ATOM 752 N N . LYS A 1 90 ? -10.448 -3.814 6.123 1.00 82.88 90 LYS A N 1
ATOM 753 C CA . LYS A 1 90 ? -11.893 -3.937 5.900 1.00 82.88 90 LYS A CA 1
ATOM 754 C C . LYS A 1 90 ? -12.278 -3.923 4.421 1.00 82.88 90 LYS A C 1
ATOM 756 O O . LYS A 1 90 ? -13.243 -4.581 4.052 1.00 82.88 90 LYS A O 1
ATOM 761 N N . TYR A 1 91 ? -11.549 -3.165 3.604 1.00 82.50 91 TYR A N 1
ATOM 762 C CA . TYR A 1 91 ? -11.954 -2.842 2.230 1.00 82.50 91 TYR A CA 1
ATOM 763 C C . TYR A 1 91 ? -11.023 -3.455 1.173 1.00 82.50 91 TYR A C 1
ATOM 765 O O . TYR A 1 91 ? -11.332 -3.405 -0.009 1.00 82.50 91 TYR A O 1
ATOM 773 N N . GLY A 1 92 ? -9.915 -4.084 1.583 1.00 82.50 92 GLY A N 1
ATOM 774 C CA . GLY A 1 92 ? -8.921 -4.636 0.668 1.00 82.50 92 GLY A CA 1
ATOM 775 C C . GLY A 1 92 ? -7.996 -3.552 0.125 1.00 82.50 92 GLY A C 1
ATOM 776 O O . GLY A 1 92 ? -7.543 -2.691 0.879 1.00 82.50 92 GLY A O 1
ATOM 777 N N . LEU A 1 93 ? -7.685 -3.617 -1.169 1.00 84.81 93 LEU A N 1
ATOM 778 C CA . LEU A 1 93 ? -6.952 -2.545 -1.835 1.00 84.81 93 LEU A CA 1
ATOM 779 C C . LEU A 1 93 ? -7.881 -1.349 -2.009 1.00 84.81 93 LEU A C 1
ATOM 781 O O . LEU A 1 93 ? -8.964 -1.488 -2.570 1.00 84.81 93 LEU A O 1
ATOM 785 N N . VAL A 1 94 ? -7.450 -0.200 -1.506 1.00 85.06 94 VAL A N 1
ATOM 786 C CA . VAL A 1 94 ? -8.165 1.062 -1.679 1.00 85.06 94 VAL A CA 1
ATOM 787 C C . VAL A 1 94 ? -7.215 2.027 -2.353 1.00 85.06 94 VAL A C 1
ATOM 789 O O . VAL A 1 94 ? -6.081 2.197 -1.896 1.00 85.06 94 VAL A O 1
ATOM 792 N N . ASP A 1 95 ? -7.668 2.621 -3.441 1.00 85.00 95 ASP A N 1
ATOM 793 C CA . ASP A 1 95 ? -6.930 3.658 -4.133 1.00 85.00 95 ASP A CA 1
ATOM 794 C C . ASP A 1 95 ? -7.168 5.024 -3.488 1.00 85.00 95 ASP A C 1
ATOM 796 O O . ASP A 1 95 ? -8.258 5.276 -2.981 1.00 85.00 95 ASP A O 1
ATOM 800 N N . GLU A 1 96 ? -6.163 5.897 -3.498 1.00 81.44 96 GLU A N 1
ATOM 801 C CA . GLU A 1 96 ? -6.248 7.245 -2.933 1.00 81.44 96 GLU A CA 1
ATOM 802 C C . GLU A 1 96 ? -7.420 8.051 -3.497 1.00 81.44 96 GLU A C 1
ATOM 804 O O . GLU A 1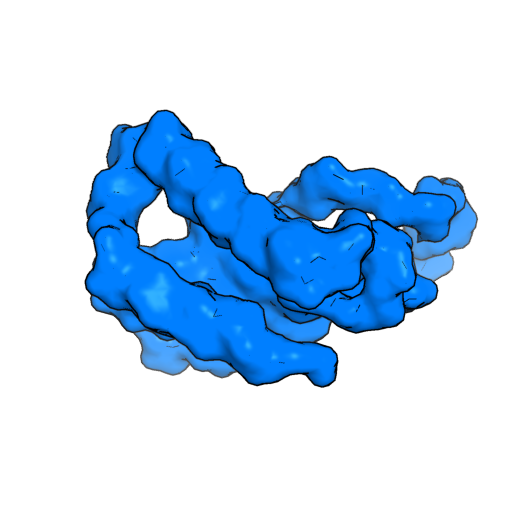 96 ? -8.101 8.738 -2.730 1.00 81.44 96 GLU A O 1
ATOM 809 N N . ASP A 1 97 ? -7.703 7.906 -4.795 1.00 83.19 97 ASP A N 1
ATOM 810 C CA . ASP A 1 97 ? -8.834 8.575 -5.444 1.00 83.19 97 ASP A CA 1
ATOM 811 C C . ASP A 1 97 ? -10.187 8.104 -4.873 1.00 83.19 97 ASP A C 1
ATOM 813 O O . ASP A 1 97 ? -11.143 8.876 -4.824 1.00 83.19 97 ASP A O 1
ATOM 817 N N . ASP A 1 98 ? -10.249 6.872 -4.359 1.00 86.44 98 ASP A N 1
ATOM 818 C CA . ASP A 1 98 ? -11.456 6.249 -3.809 1.00 86.44 98 ASP A CA 1
ATOM 819 C C . ASP A 1 98 ? -11.579 6.420 -2.281 1.00 86.44 98 ASP A C 1
ATOM 821 O O . ASP A 1 98 ? -12.552 5.967 -1.672 1.00 86.44 98 ASP A O 1
ATOM 825 N N . PHE A 1 99 ? -10.610 7.057 -1.607 1.00 84.56 99 PHE A N 1
ATOM 826 C CA . PHE A 1 99 ? -10.594 7.132 -0.138 1.00 84.56 99 PHE A CA 1
ATOM 827 C C . PHE A 1 99 ? -11.829 7.808 0.446 1.00 84.56 99 PHE A C 1
ATOM 829 O O . PHE A 1 99 ? -12.333 7.350 1.469 1.00 84.56 99 PHE A O 1
ATOM 836 N N . GLN A 1 100 ? -12.312 8.880 -0.183 1.00 82.25 100 GLN A N 1
ATOM 837 C CA . GLN A 1 100 ? -13.496 9.601 0.297 1.00 82.25 100 GLN A CA 1
ATOM 838 C C . GLN A 1 100 ? -14.774 8.761 0.208 1.00 82.25 100 GLN A C 1
ATOM 840 O O . GLN A 1 100 ? -15.667 8.933 1.035 1.00 82.25 100 GLN A O 1
ATOM 845 N N . ASP A 1 101 ? -14.843 7.852 -0.764 1.00 86.19 101 ASP A N 1
ATOM 846 C CA . ASP A 1 101 ? -16.041 7.064 -1.048 1.00 86.19 101 ASP A CA 1
ATOM 847 C C . ASP A 1 101 ? -16.043 5.716 -0.312 1.00 86.19 101 ASP A C 1
ATOM 849 O O . ASP A 1 101 ? -17.102 5.182 0.027 1.00 86.19 101 ASP A O 1
ATOM 853 N N . VAL A 1 102 ? -14.858 5.150 -0.056 1.00 86.06 102 VAL A N 1
ATOM 854 C CA . VAL A 1 102 ? -14.697 3.816 0.543 1.00 86.06 102 VAL A CA 1
ATOM 855 C C . VAL A 1 102 ? -14.488 3.875 2.056 1.00 86.06 102 VAL A C 1
ATOM 857 O O . VAL A 1 102 ? -14.972 2.998 2.781 1.00 86.06 102 VAL A O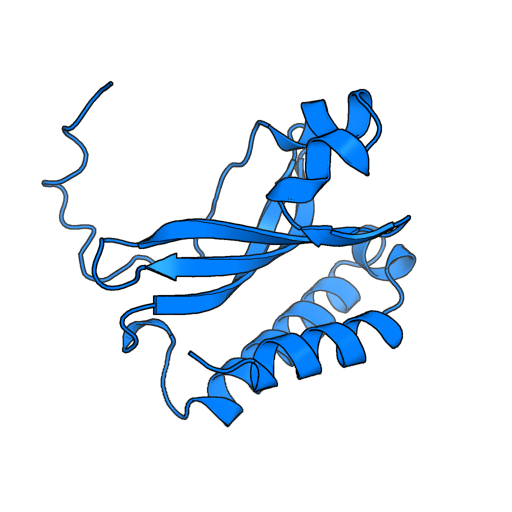 1
ATOM 860 N N . LEU A 1 103 ? -13.759 4.874 2.557 1.00 82.81 103 LEU A N 1
ATOM 861 C CA . LEU A 1 103 ? -13.463 4.994 3.982 1.00 82.81 103 LEU A CA 1
ATOM 862 C C . LEU A 1 103 ? -14.611 5.693 4.715 1.00 82.81 103 LEU A C 1
ATOM 864 O O . LEU A 1 103 ? -15.271 6.580 4.182 1.00 82.81 103 LEU A O 1
ATOM 868 N N . SER A 1 104 ? -14.839 5.325 5.977 1.00 84.75 104 SER A N 1
ATOM 869 C CA . SER A 1 104 ? -15.696 6.154 6.830 1.00 84.75 104 SER A CA 1
ATOM 870 C C . SER A 1 104 ? -15.072 7.535 7.037 1.00 84.75 104 SER A C 1
ATOM 872 O O . SER A 1 104 ? -13.856 7.687 6.964 1.00 84.75 104 SER A O 1
ATOM 874 N N . GLU A 1 105 ? -15.894 8.537 7.349 1.00 81.62 105 GLU A N 1
ATOM 875 C CA . GLU A 1 105 ? -15.427 9.907 7.602 1.00 81.62 105 GLU A CA 1
ATOM 876 C C . GLU A 1 105 ? -14.309 9.950 8.661 1.00 81.62 105 GLU A C 1
ATOM 878 O O . GLU A 1 105 ? -13.305 10.633 8.477 1.00 8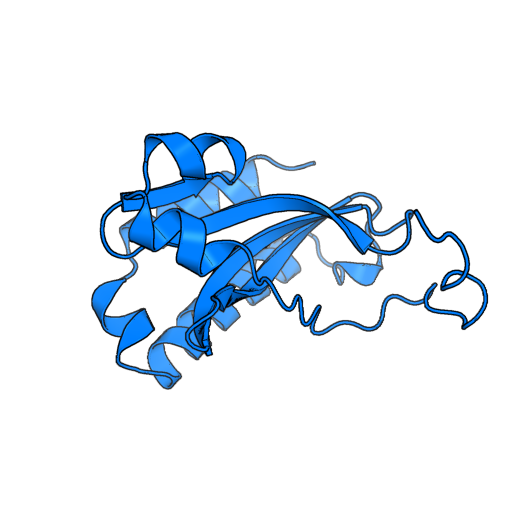1.62 105 GLU A O 1
ATOM 883 N N . GLU A 1 106 ? -14.426 9.151 9.727 1.00 80.81 106 GLU A N 1
ATOM 884 C CA . GLU A 1 106 ? -13.392 9.012 10.761 1.00 80.81 106 GLU A CA 1
ATOM 885 C C . GLU A 1 106 ? -12.095 8.391 10.212 1.00 80.81 106 GLU A C 1
ATOM 887 O O . GLU A 1 106 ? -11.012 8.935 10.436 1.00 80.81 106 GLU A O 1
ATOM 892 N N . GLU A 1 107 ? -12.184 7.289 9.455 1.00 77.25 107 GLU A N 1
ATOM 893 C CA . GLU A 1 107 ? -11.024 6.655 8.814 1.00 77.25 107 GLU A CA 1
ATOM 894 C C . GLU A 1 107 ? -10.342 7.629 7.843 1.00 77.25 107 GLU A C 1
ATOM 896 O O . GLU A 1 107 ? -9.132 7.833 7.945 1.00 77.25 107 GLU A O 1
ATOM 901 N N . TYR A 1 108 ? -11.109 8.285 6.969 1.00 77.06 108 TYR A N 1
ATOM 902 C CA . TYR A 1 108 ? -10.619 9.261 5.999 1.00 77.06 108 TYR A CA 1
ATOM 903 C C . TYR A 1 108 ? -9.885 10.417 6.685 1.00 77.06 108 TYR A C 1
ATOM 905 O O . TYR A 1 108 ? -8.719 10.672 6.383 1.00 77.06 108 TYR A O 1
ATOM 913 N N . LEU A 1 109 ? -10.514 11.061 7.675 1.00 73.44 109 LEU A N 1
ATOM 914 C CA . LEU A 1 109 ? -9.909 12.156 8.438 1.00 73.44 109 LEU A CA 1
ATOM 915 C C . LEU A 1 109 ? -8.659 11.710 9.207 1.00 73.44 109 LEU A C 1
ATOM 917 O O . LEU A 1 109 ? -7.698 12.478 9.312 1.00 73.44 109 LEU A O 1
ATOM 921 N N . SER A 1 110 ? -8.630 10.467 9.701 1.00 70.62 110 SER A N 1
ATOM 922 C CA . SER A 1 110 ? -7.447 9.909 10.361 1.00 70.62 110 SER A CA 1
ATOM 923 C C . SER A 1 110 ? -6.272 9.762 9.395 1.00 70.62 110 SER A C 1
ATOM 925 O O . SER A 1 110 ? -5.121 9.882 9.811 1.00 70.62 110 SER A O 1
ATOM 927 N N . MET A 1 111 ? -6.515 9.539 8.103 1.00 68.38 111 MET A N 1
ATOM 928 C CA . MET A 1 111 ? -5.437 9.352 7.139 1.00 68.38 111 MET A CA 1
ATOM 929 C C . MET A 1 111 ? -4.745 10.667 6.736 1.00 68.38 111 MET A C 1
ATOM 931 O O . MET A 1 111 ? -3.559 10.646 6.431 1.00 68.38 111 MET A O 1
ATOM 935 N N . ILE A 1 112 ? -5.409 11.826 6.845 1.00 55.72 112 ILE A N 1
ATOM 936 C CA . ILE A 1 112 ? -4.967 13.125 6.278 1.00 55.72 112 ILE A CA 1
ATOM 937 C C . ILE A 1 112 ? -3.649 13.689 6.867 1.00 55.72 112 ILE A C 1
ATOM 939 O O . ILE A 1 112 ? -3.028 14.566 6.269 1.00 55.72 112 ILE A O 1
ATOM 943 N N . HIS A 1 113 ? -3.123 13.159 7.975 1.00 50.81 113 HIS A N 1
ATOM 944 C CA . HIS A 1 113 ? -1.819 13.570 8.525 1.00 50.81 113 HIS A CA 1
ATOM 945 C C . HIS A 1 113 ? -0.656 12.659 8.104 1.00 50.81 113 HIS A C 1
ATOM 947 O O . HIS A 1 113 ? 0.186 12.291 8.930 1.00 50.81 113 HIS A O 1
ATOM 953 N N . TYR A 1 114 ? -0.581 12.308 6.820 1.00 53.75 114 TYR A N 1
ATOM 954 C CA . TYR A 1 114 ? 0.506 11.501 6.277 1.00 53.75 114 TYR A CA 1
ATOM 955 C C . TYR A 1 114 ? 1.873 12.146 6.534 1.00 53.75 114 TYR A C 1
ATOM 957 O O . TYR A 1 114 ? 2.295 13.084 5.856 1.00 53.75 114 TYR A O 1
ATOM 965 N N . LYS A 1 115 ? 2.638 11.598 7.480 1.00 44.50 115 LYS A N 1
ATOM 966 C CA . LYS A 1 115 ? 4.095 11.740 7.443 1.00 44.50 115 LYS A CA 1
ATOM 967 C C . LYS A 1 115 ? 4.634 10.649 6.538 1.00 44.50 115 LYS A C 1
ATOM 969 O O . LYS A 1 115 ? 4.919 9.542 6.990 1.00 44.50 115 LYS A O 1
ATOM 974 N N . TYR A 1 116 ? 4.806 10.983 5.264 1.00 49.00 116 TYR A N 1
ATOM 975 C CA . TYR A 1 116 ? 5.639 10.193 4.374 1.00 49.00 116 TYR A CA 1
ATOM 976 C C . TYR A 1 116 ? 7.060 10.179 4.940 1.00 49.00 116 TYR A C 1
ATOM 978 O O . TYR A 1 116 ? 7.792 11.165 4.878 1.00 49.00 116 TYR A O 1
ATOM 986 N N . ARG A 1 117 ? 7.473 9.047 5.507 1.00 37.75 117 ARG A N 1
ATOM 987 C CA . ARG A 1 117 ? 8.883 8.679 5.463 1.00 37.75 117 ARG A CA 1
ATOM 988 C C . ARG A 1 117 ? 9.035 7.873 4.187 1.00 37.75 117 ARG A C 1
ATOM 990 O O . ARG A 1 117 ? 8.875 6.658 4.201 1.00 37.75 117 ARG A O 1
ATOM 997 N N . LEU A 1 118 ? 9.346 8.551 3.082 1.00 41.62 118 LEU A N 1
ATOM 998 C CA . LEU A 1 118 ? 10.092 7.868 2.034 1.00 41.62 118 LEU A CA 1
ATOM 999 C C . LEU A 1 118 ? 11.323 7.295 2.747 1.00 41.62 118 LEU A C 1
ATOM 1001 O O . LEU A 1 118 ? 12.137 8.045 3.288 1.00 41.62 118 LEU A O 1
ATOM 1005 N N . CYS A 1 119 ? 11.447 5.968 2.813 1.00 35.59 119 CYS A N 1
ATOM 1006 C CA . CYS A 1 119 ? 12.624 5.285 3.371 1.00 35.59 119 CYS A CA 1
ATOM 1007 C C . CYS A 1 119 ? 13.886 5.514 2.519 1.00 35.59 119 CYS A C 1
ATOM 1009 O O . CYS A 1 119 ? 14.878 4.801 2.646 1.00 35.59 119 CYS A O 1
ATOM 1011 N N . VAL A 1 120 ? 13.843 6.510 1.641 1.00 37.44 120 VAL A N 1
ATOM 1012 C CA . VAL A 1 120 ? 14.765 6.744 0.558 1.00 37.44 120 VAL A CA 1
ATOM 1013 C C . VAL A 1 120 ? 14.991 8.236 0.479 1.00 37.44 120 VAL A C 1
ATOM 1015 O O . VAL A 1 120 ? 14.082 9.014 0.198 1.00 37.44 120 VAL A O 1
ATOM 1018 N N . LYS A 1 121 ? 16.227 8.636 0.734 1.00 34.97 121 LYS A N 1
ATOM 1019 C CA . LYS A 1 121 ? 16.686 9.971 0.399 1.00 34.97 121 LYS A CA 1
ATOM 1020 C C . LYS A 1 121 ? 16.941 9.965 -1.104 1.00 34.97 121 LYS A C 1
ATOM 1022 O O . LYS A 1 121 ? 17.906 9.345 -1.548 1.00 34.97 121 LYS A O 1
ATOM 1027 N N . LEU A 1 122 ? 16.050 10.566 -1.885 1.00 36.47 122 LEU A N 1
ATOM 1028 C CA . LEU A 1 122 ? 16.236 10.643 -3.330 1.00 36.47 122 LEU A CA 1
ATOM 1029 C C . LEU A 1 122 ? 17.469 11.503 -3.621 1.00 36.47 122 LEU A C 1
ATOM 1031 O O . LEU A 1 122 ? 17.705 12.513 -2.960 1.00 36.47 122 LEU A O 1
ATOM 1035 N N . LEU A 1 123 ? 18.270 11.096 -4.607 1.00 36.28 123 LEU A N 1
ATOM 1036 C CA . LEU A 1 123 ? 19.570 11.701 -4.940 1.00 36.28 123 LEU A CA 1
ATOM 1037 C C . LEU A 1 123 ? 19.504 13.213 -5.250 1.00 36.28 123 LEU A C 1
ATOM 1039 O O . LEU A 1 123 ? 20.532 13.885 -5.205 1.00 36.28 123 LEU A O 1
ATOM 1043 N N . ASN A 1 124 ? 18.305 13.758 -5.488 1.00 35.28 124 ASN A N 1
ATOM 1044 C CA . ASN A 1 124 ? 18.061 15.178 -5.743 1.00 35.28 124 ASN A CA 1
ATOM 1045 C C . ASN A 1 124 ? 17.553 15.990 -4.536 1.00 35.28 124 ASN A C 1
ATOM 1047 O O . ASN A 1 124 ? 17.308 17.186 -4.699 1.00 35.28 124 ASN A O 1
ATOM 1051 N N . ASP A 1 125 ? 17.504 15.423 -3.323 1.00 34.59 125 ASP A N 1
ATOM 1052 C CA . ASP A 1 125 ? 17.349 16.182 -2.063 1.00 34.59 125 ASP A CA 1
ATOM 1053 C C . ASP A 1 125 ? 18.643 16.936 -1.697 1.00 34.59 125 ASP A C 1
ATOM 1055 O O . ASP A 1 125 ? 19.194 16.867 -0.592 1.00 34.59 125 ASP A O 1
ATOM 1059 N N . SER A 1 126 ? 19.145 17.696 -2.668 1.00 35.75 126 SER A N 1
ATOM 1060 C CA . SER A 1 126 ? 20.035 18.812 -2.412 1.00 35.75 126 SER A CA 1
ATOM 1061 C C . SER A 1 126 ? 19.233 19.870 -1.639 1.00 35.75 126 SER A C 1
ATOM 1063 O O . SER A 1 126 ? 18.097 20.154 -2.024 1.00 35.75 126 SER A O 1
ATOM 1065 N N . PRO A 1 127 ? 19.799 20.520 -0.607 1.00 39.84 127 PRO A N 1
ATOM 1066 C CA . PRO A 1 127 ? 19.113 21.508 0.241 1.00 39.84 127 PRO A CA 1
ATOM 1067 C C . PRO A 1 127 ? 18.460 22.712 -0.481 1.00 39.84 127 PRO A C 1
ATOM 1069 O O . PRO A 1 127 ? 17.881 23.573 0.176 1.00 39.84 127 PRO A O 1
ATOM 1072 N N . GLY A 1 128 ? 18.563 22.811 -1.811 1.00 36.84 128 GLY A N 1
ATOM 1073 C CA . GLY A 1 128 ? 18.093 23.933 -2.622 1.00 36.84 128 GLY A CA 1
ATOM 1074 C C . GLY A 1 128 ? 16.596 23.947 -2.956 1.00 36.84 128 GLY A C 1
ATOM 1075 O O . GLY A 1 128 ? 16.092 25.014 -3.288 1.00 36.84 128 GLY A O 1
ATOM 1076 N N . ASN A 1 129 ? 15.865 22.830 -2.840 1.00 33.97 129 ASN A N 1
ATOM 1077 C CA . ASN A 1 129 ? 14.453 22.765 -3.267 1.00 33.97 129 ASN A CA 1
ATOM 1078 C C . ASN A 1 129 ? 13.415 22.886 -2.135 1.00 33.97 129 ASN A C 1
ATOM 1080 O O . ASN A 1 129 ? 12.218 22.901 -2.407 1.00 33.97 129 ASN A O 1
ATOM 1084 N N . MET A 1 130 ? 13.838 23.094 -0.881 1.00 37.28 130 MET A N 1
ATOM 1085 C CA . MET A 1 130 ? 12.923 23.379 0.243 1.00 37.28 130 MET A CA 1
ATOM 1086 C C . MET A 1 130 ? 12.309 24.798 0.220 1.00 37.28 130 MET A C 1
ATOM 1088 O O . MET A 1 130 ? 11.591 25.179 1.143 1.00 37.28 130 MET A O 1
ATOM 1092 N N . PHE A 1 131 ? 12.553 25.592 -0.830 1.00 33.69 131 PHE A N 1
ATOM 1093 C CA . PHE A 1 131 ? 12.053 26.964 -0.966 1.00 33.69 131 PHE A CA 1
ATOM 1094 C C . PHE A 1 131 ? 11.131 27.150 -2.176 1.00 33.69 131 PHE A C 1
ATOM 1096 O O . PHE A 1 131 ? 11.337 28.040 -2.995 1.00 33.69 131 PHE A O 1
ATOM 1103 N N . LYS A 1 132 ? 10.059 26.366 -2.274 1.00 30.89 132 LYS A N 1
ATOM 1104 C CA . LYS A 1 132 ? 8.819 26.864 -2.888 1.00 30.89 132 LYS A CA 1
ATOM 1105 C C . LYS A 1 132 ? 7.667 26.606 -1.930 1.00 30.89 132 LYS A C 1
ATOM 1107 O O . LYS A 1 132 ? 7.022 25.567 -1.957 1.00 30.89 132 LYS A O 1
ATOM 1112 N N . LYS A 1 133 ? 7.504 27.570 -1.021 1.00 32.28 133 LYS A N 1
ATOM 1113 C CA . LYS A 1 133 ? 6.327 27.729 -0.169 1.00 32.28 133 LYS A CA 1
ATOM 1114 C C . LYS A 1 133 ? 5.105 28.015 -1.050 1.00 32.28 133 LYS A C 1
ATOM 1116 O O . LYS A 1 133 ? 5.202 28.864 -1.939 1.00 32.28 133 LYS A O 1
ATOM 1121 N N . TYR A 1 134 ? 4.011 27.310 -0.770 1.00 35.34 134 TYR A N 1
ATOM 1122 C CA . TYR A 1 134 ? 2.654 27.830 -0.939 1.00 35.34 134 TYR A CA 1
ATOM 1123 C C . TYR A 1 134 ? 2.458 29.068 -0.056 1.00 35.34 134 TYR A C 1
ATOM 1125 O O . TYR A 1 134 ? 3.054 29.093 1.051 1.00 35.34 134 TYR A O 1
#

Organism: NCBI:txid1538